Protein AF-A0A067D8V9-F1 (afdb_monomer_lite)

Secondary structure (DSSP, 8-state):
-HHHHHHHHHH-------TTS-HHHHTTHHHHHHHHHHHHSHHHHHHHHHHHHHT-TTTSTTHHHHHHHHHHSPPPPPHHHHGGG--S-------TT-SSS-TTSTTGGG-

InterPro domains:
  IPR029058 Alpha/Beta hydrolase fold [G3DSA:3.40.50.1820] (4-109)
  IPR029058 Alpha/Beta hydrolase fold [SSF53474] (26-104)

Structure (mmCIF, N/CA/C/O backbone):
data_AF-A0A067D8V9-F1
#
_entry.id   AF-A0A067D8V9-F1
#
loop_
_atom_site.group_PDB
_atom_site.id
_atom_site.type_symbol
_atom_site.label_atom_id
_atom_site.label_alt_id
_atom_site.label_comp_id
_atom_site.label_asym_id
_atom_site.label_entity_id
_atom_site.label_seq_id
_atom_site.pdbx_PDB_ins_code
_atom_site.Cartn_x
_atom_site.Cartn_y
_atom_site.Cartn_z
_atom_site.occupancy
_atom_site.B_iso_or_equiv
_atom_site.auth_seq_id
_atom_site.auth_comp_id
_atom_site.auth_asym_id
_atom_site.auth_atom_id
_atom_site.pdbx_PDB_model_num
ATOM 1 N N . LEU A 1 1 ? -18.132 2.235 -21.307 1.00 51.41 1 LEU A N 1
ATOM 2 C CA . LEU A 1 1 ? -17.357 0.984 -21.123 1.00 51.41 1 LEU A CA 1
ATOM 3 C C . LEU A 1 1 ? -16.619 0.953 -19.782 1.00 51.41 1 LEU A C 1
ATOM 5 O O . LEU A 1 1 ? -16.985 0.148 -18.945 1.00 51.41 1 LEU A O 1
ATOM 9 N N . ILE A 1 2 ? -15.627 1.826 -19.540 1.00 38.66 2 ILE A N 1
ATOM 10 C CA . ILE A 1 2 ? -14.902 1.883 -18.249 1.00 38.66 2 ILE A CA 1
ATOM 11 C C . ILE A 1 2 ? -15.778 2.415 -17.109 1.00 38.66 2 ILE A C 1
ATOM 13 O O . ILE A 1 2 ? -15.758 1.867 -16.016 1.00 38.66 2 ILE A O 1
ATOM 17 N N . LEU A 1 3 ? -16.591 3.439 -17.378 1.00 40.34 3 LEU A N 1
ATOM 18 C CA . LEU A 1 3 ? -17.501 4.001 -16.376 1.00 40.34 3 LEU A CA 1
ATOM 19 C C . LEU A 1 3 ? -18.647 3.034 -16.044 1.00 40.34 3 LEU A C 1
ATOM 21 O O . LEU A 1 3 ? -18.987 2.883 -14.880 1.00 40.34 3 LEU A O 1
ATOM 25 N N . ASP A 1 4 ? -19.164 2.312 -17.041 1.00 50.34 4 ASP A N 1
ATOM 26 C CA . ASP A 1 4 ? -20.206 1.292 -16.837 1.00 50.34 4 ASP A CA 1
ATOM 27 C C . ASP A 1 4 ? -19.669 0.078 -16.065 1.00 50.34 4 ASP A C 1
ATOM 29 O O . ASP A 1 4 ? -20.360 -0.492 -15.225 1.00 50.34 4 ASP A O 1
ATOM 33 N N . PHE A 1 5 ? -18.411 -0.298 -16.316 1.00 52.41 5 PHE A N 1
ATOM 34 C CA . PHE A 1 5 ? -17.717 -1.334 -15.556 1.00 52.41 5 PHE A CA 1
ATOM 35 C C . PHE A 1 5 ? -17.525 -0.923 -14.093 1.00 52.41 5 PHE A C 1
ATOM 37 O O . PHE A 1 5 ? -17.790 -1.717 -13.194 1.00 52.41 5 PHE A O 1
ATOM 44 N N . LEU A 1 6 ? -17.118 0.327 -13.851 1.00 51.41 6 LEU A N 1
ATOM 45 C CA . LEU A 1 6 ? -17.004 0.872 -12.500 1.00 51.41 6 LEU A CA 1
ATOM 46 C C . LEU A 1 6 ? -18.374 0.925 -11.800 1.00 51.41 6 LEU A C 1
ATOM 48 O O . LEU A 1 6 ? -18.451 0.541 -10.638 1.00 51.41 6 LEU A O 1
ATOM 52 N N . ASP A 1 7 ? -19.458 1.296 -12.493 1.00 54.53 7 ASP A N 1
ATOM 53 C CA . ASP A 1 7 ? -20.818 1.315 -11.920 1.00 54.53 7 ASP A CA 1
ATOM 54 C C . ASP A 1 7 ? -21.319 -0.097 -11.553 1.00 54.53 7 ASP A C 1
ATOM 56 O O . ASP A 1 7 ? -21.902 -0.305 -10.487 1.00 54.53 7 ASP A O 1
ATOM 60 N N . GLU A 1 8 ? -21.032 -1.101 -12.387 1.00 56.62 8 GLU A N 1
ATOM 61 C CA . GLU A 1 8 ? -21.367 -2.510 -12.130 1.00 56.62 8 GLU A CA 1
ATOM 62 C C . GLU A 1 8 ? -20.566 -3.088 -10.945 1.00 56.62 8 GLU A C 1
ATOM 64 O O . GLU A 1 8 ? -21.120 -3.839 -10.135 1.00 56.62 8 GLU A O 1
ATOM 69 N N . VAL A 1 9 ? -19.281 -2.732 -10.819 1.00 55.38 9 VAL A N 1
ATOM 70 C CA . VAL A 1 9 ? -18.418 -3.131 -9.691 1.00 55.38 9 VAL A CA 1
ATOM 71 C C . VAL A 1 9 ? -18.874 -2.468 -8.390 1.00 55.38 9 VAL A C 1
ATOM 73 O O . VAL A 1 9 ? -18.929 -3.128 -7.356 1.00 55.38 9 VAL A O 1
ATOM 76 N N . VAL A 1 10 ? -19.273 -1.195 -8.441 1.00 55.69 10 VAL A N 1
ATOM 77 C CA . VAL A 1 10 ? -19.783 -0.451 -7.279 1.00 55.69 10 VAL A CA 1
ATOM 78 C C . VAL A 1 10 ? -21.144 -0.987 -6.815 1.00 55.69 10 VAL A C 1
ATOM 80 O O . VAL A 1 10 ? -21.395 -1.054 -5.612 1.00 55.69 10 VAL A O 1
ATOM 83 N N . ARG A 1 11 ? -22.023 -1.413 -7.735 1.00 52.59 11 ARG A N 1
ATOM 84 C CA . ARG A 1 11 ? -23.385 -1.883 -7.408 1.00 52.59 11 ARG A CA 1
ATOM 85 C C . ARG A 1 11 ? -23.495 -3.332 -6.931 1.00 52.59 11 ARG A C 1
ATOM 87 O O . ARG A 1 11 ? -24.490 -3.656 -6.285 1.00 52.59 11 ARG A O 1
ATOM 94 N N . LYS A 1 12 ? -22.546 -4.216 -7.255 1.00 43.56 12 LYS A N 1
ATOM 95 C CA . LYS A 1 12 ? -22.600 -5.643 -6.878 1.00 43.56 12 LYS A CA 1
ATOM 96 C C . LYS A 1 12 ? -21.303 -6.081 -6.189 1.00 43.56 12 LYS A C 1
ATOM 98 O O . LYS A 1 12 ? -20.421 -6.611 -6.868 1.00 43.56 12 LYS A O 1
ATOM 103 N N . PRO A 1 13 ? -21.192 -5.916 -4.857 1.00 41.12 13 PRO A N 1
ATOM 104 C CA . PRO A 1 13 ? -20.073 -6.446 -4.090 1.00 41.12 13 PRO A CA 1
ATOM 105 C C . PRO A 1 13 ? -20.096 -7.970 -4.108 1.00 41.12 13 PRO A C 1
ATOM 107 O O . PRO A 1 13 ? -20.758 -8.607 -3.295 1.00 41.12 13 PRO A O 1
ATOM 110 N N . THR A 1 14 ? -19.386 -8.569 -5.057 1.00 42.81 14 THR A N 1
ATOM 111 C CA . THR A 1 14 ? -19.049 -9.988 -4.969 1.00 42.81 14 THR A CA 1
ATOM 112 C C . THR A 1 14 ? -17.845 -10.078 -4.045 1.00 42.81 14 THR A C 1
ATOM 114 O O . THR A 1 14 ? -16.800 -9.500 -4.332 1.00 42.81 14 THR A O 1
ATOM 117 N N . VAL A 1 15 ? -18.016 -10.739 -2.901 1.00 45.84 15 VAL A N 1
ATOM 118 C CA . VAL A 1 15 ? -16.912 -11.114 -2.012 1.00 45.84 15 VAL A CA 1
ATOM 119 C C . VAL A 1 15 ? -16.023 -12.076 -2.800 1.00 45.84 15 VAL A C 1
ATOM 121 O O . VAL A 1 15 ? -16.422 -13.202 -3.083 1.00 45.84 15 VAL A O 1
ATOM 124 N N . LEU A 1 16 ? -14.853 -11.604 -3.230 1.00 49.38 16 LEU A N 1
ATOM 125 C CA . LEU A 1 16 ? -13.941 -12.341 -4.106 1.00 49.38 16 LEU A CA 1
ATOM 126 C C . LEU A 1 16 ? -12.923 -13.138 -3.288 1.00 49.38 16 LEU A C 1
ATOM 128 O O . LEU A 1 16 ? -11.720 -12.897 -3.344 1.00 49.38 16 LEU A O 1
ATOM 132 N N . ILE A 1 17 ? -13.425 -14.128 -2.552 1.00 46.59 17 ILE A N 1
ATOM 133 C CA . ILE A 1 17 ? -12.621 -15.275 -2.126 1.00 46.59 17 ILE A CA 1
ATOM 134 C C . ILE A 1 17 ? -12.568 -16.208 -3.336 1.00 46.59 17 ILE A C 1
ATOM 136 O O . ILE A 1 17 ? -13.522 -16.930 -3.617 1.00 46.59 17 ILE A O 1
ATOM 140 N N . GLY A 1 18 ? -11.483 -16.143 -4.103 1.00 44.62 18 GLY A N 1
ATOM 141 C CA . GLY A 1 18 ? -11.270 -17.015 -5.259 1.00 44.62 18 GLY A CA 1
ATOM 142 C C . GLY A 1 18 ? -11.029 -16.252 -6.555 1.00 44.62 18 GLY A C 1
ATOM 143 O O . GLY A 1 18 ? -11.877 -16.220 -7.447 1.00 44.62 18 GLY A O 1
ATOM 144 N N . ILE A 1 19 ? -9.822 -15.703 -6.702 1.00 47.44 19 ILE A N 1
ATOM 145 C CA . ILE A 1 19 ? -9.303 -15.107 -7.949 1.00 47.44 19 ILE A CA 1
ATOM 146 C C . ILE A 1 19 ? -8.939 -16.222 -8.961 1.00 47.44 19 ILE A C 1
ATOM 148 O O . ILE A 1 19 ? -7.861 -16.249 -9.542 1.00 47.44 19 ILE A O 1
ATOM 152 N N . GLY A 1 20 ? -9.831 -17.196 -9.147 1.00 53.22 20 GLY A N 1
ATOM 153 C CA . GLY A 1 20 ? -9.710 -18.241 -10.167 1.00 53.22 20 GLY A CA 1
ATOM 154 C C . GLY A 1 20 ? -10.685 -18.046 -11.326 1.00 53.22 20 GLY A C 1
ATOM 155 O O . GLY A 1 20 ? -10.326 -18.280 -12.480 1.00 53.22 20 GLY A O 1
ATOM 156 N N . ASP A 1 21 ? -11.908 -17.569 -11.049 1.00 52.50 21 ASP A N 1
ATOM 157 C CA . ASP A 1 21 ? -13.015 -17.742 -11.998 1.00 52.50 21 ASP A CA 1
ATOM 158 C C . ASP A 1 21 ? -13.863 -16.521 -12.358 1.00 52.50 21 ASP A C 1
ATOM 160 O O . ASP A 1 21 ? -14.700 -16.626 -13.257 1.00 52.50 21 ASP A O 1
ATOM 164 N N . ASP A 1 22 ? -13.600 -15.339 -11.796 1.0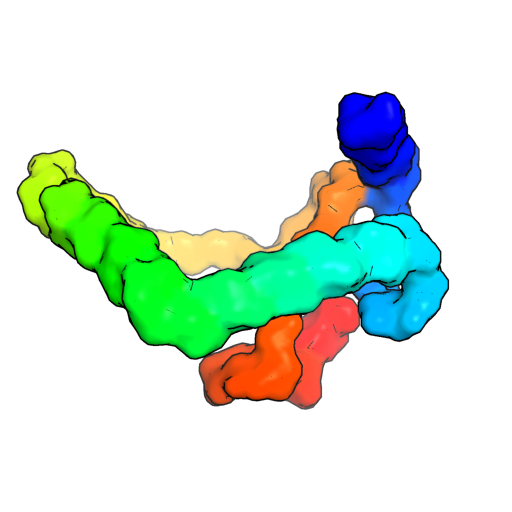0 68.44 22 ASP A N 1
ATOM 165 C CA . ASP A 1 22 ? -14.330 -14.135 -12.205 1.00 68.44 22 ASP A CA 1
ATOM 166 C C . ASP A 1 22 ? -13.859 -13.615 -13.580 1.00 68.44 22 ASP A C 1
ATOM 168 O O . ASP A 1 22 ? -12.738 -13.123 -13.756 1.00 68.44 22 ASP A O 1
ATOM 172 N N . TRP A 1 23 ? -14.738 -13.706 -14.583 1.00 69.44 23 TRP A N 1
ATOM 173 C CA . TRP A 1 23 ? -14.467 -13.264 -15.953 1.00 69.44 23 TRP A CA 1
ATOM 174 C C . TRP A 1 23 ? -14.213 -11.752 -16.065 1.00 69.44 23 TRP A C 1
ATOM 176 O O . TRP A 1 23 ? -13.500 -11.320 -16.974 1.00 69.44 23 TRP A O 1
ATOM 186 N N . ARG A 1 24 ? -14.748 -10.945 -15.137 1.00 71.00 24 ARG A N 1
ATOM 187 C CA . ARG A 1 24 ? -14.556 -9.486 -15.095 1.00 71.00 24 ARG A CA 1
ATOM 188 C C . ARG A 1 24 ? -13.096 -9.128 -14.826 1.00 71.00 24 ARG A C 1
ATOM 190 O O . ARG A 1 24 ? -12.576 -8.177 -15.402 1.00 71.00 24 ARG A O 1
ATOM 197 N N . ILE A 1 25 ? -12.424 -9.931 -14.002 1.00 64.31 25 ILE A N 1
ATOM 198 C CA . ILE A 1 25 ? -10.996 -9.799 -13.688 1.00 64.31 25 ILE A CA 1
ATOM 199 C C . ILE A 1 25 ? -10.148 -10.454 -14.780 1.00 64.31 25 ILE A C 1
ATOM 201 O O . ILE A 1 25 ? -9.135 -9.883 -15.183 1.00 64.31 25 ILE A O 1
ATOM 205 N N . LYS A 1 26 ? -10.595 -11.586 -15.351 1.00 65.56 26 LYS A N 1
ATOM 206 C CA . LYS A 1 26 ? -9.946 -12.196 -16.531 1.00 65.56 26 LYS A CA 1
ATOM 207 C C . LYS A 1 26 ? -9.853 -11.213 -17.711 1.00 65.56 26 LYS A C 1
ATOM 209 O O . LYS A 1 26 ? -8.897 -11.285 -18.474 1.00 65.56 26 LYS A O 1
ATOM 214 N N . LEU A 1 27 ? -10.781 -10.256 -17.829 1.00 75.31 27 LEU A N 1
ATOM 215 C CA . LEU A 1 27 ? -10.726 -9.189 -18.838 1.00 75.31 27 LEU A CA 1
ATOM 216 C C . LEU A 1 27 ? -9.619 -8.152 -18.574 1.00 75.31 27 LEU A C 1
ATOM 218 O O . LEU A 1 27 ? -9.072 -7.589 -19.519 1.00 75.31 27 LEU A O 1
ATOM 222 N N . LEU A 1 28 ? -9.277 -7.905 -17.307 1.00 74.81 28 LEU A N 1
ATOM 223 C CA . LEU A 1 28 ? -8.167 -7.031 -16.912 1.00 74.81 28 LEU A CA 1
ATOM 224 C C . LEU A 1 28 ? -6.822 -7.761 -16.939 1.00 74.81 28 LEU A C 1
ATOM 226 O O . LEU A 1 28 ? -5.785 -7.110 -16.980 1.00 74.81 28 LEU A O 1
ATOM 230 N N . PHE A 1 29 ? -6.817 -9.093 -16.963 1.00 77.62 29 PHE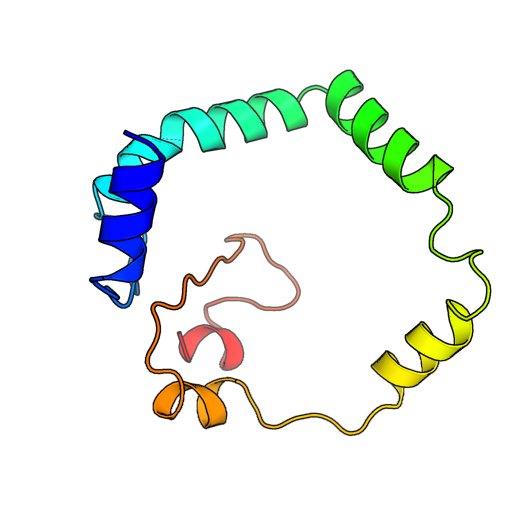 A N 1
ATOM 231 C CA . PHE A 1 29 ? -5.602 -9.906 -16.960 1.00 77.62 29 PHE A CA 1
ATOM 232 C C . PHE A 1 29 ? -4.603 -9.549 -18.079 1.00 77.62 29 PHE A C 1
ATOM 234 O O . PHE A 1 29 ? -3.421 -9.418 -17.774 1.00 77.62 29 PHE A O 1
ATOM 241 N N . PRO A 1 30 ? -5.018 -9.290 -19.338 1.00 80.06 30 PRO A N 1
ATOM 242 C CA . PRO A 1 30 ? -4.107 -8.815 -20.379 1.00 80.06 30 PRO A CA 1
ATOM 243 C C . PRO A 1 30 ? -3.493 -7.449 -20.055 1.00 80.06 30 PRO A C 1
ATOM 245 O O . PRO A 1 30 ? -2.335 -7.213 -20.378 1.00 80.06 30 PRO A O 1
ATOM 248 N N . LEU A 1 31 ? -4.248 -6.560 -19.400 1.00 82.88 31 LEU A N 1
ATOM 249 C CA . LEU A 1 31 ? -3.765 -5.246 -18.974 1.00 82.88 31 LEU A CA 1
ATOM 250 C C . LEU A 1 31 ? -2.800 -5.364 -17.789 1.00 82.88 31 LEU A C 1
ATOM 252 O O . LEU A 1 31 ? -1.752 -4.732 -17.804 1.00 82.88 31 LEU A O 1
ATOM 256 N N . LEU A 1 32 ? -3.119 -6.189 -16.789 1.00 78.38 32 LEU A N 1
ATOM 257 C CA . LEU A 1 32 ? -2.237 -6.458 -15.650 1.00 78.38 32 LEU A CA 1
ATOM 258 C C . LEU A 1 32 ? -0.937 -7.122 -16.107 1.00 78.38 32 LEU A C 1
ATOM 260 O O . LEU A 1 32 ? 0.141 -6.713 -15.692 1.00 78.38 32 LEU A O 1
ATOM 264 N N . TRP A 1 33 ? -1.031 -8.087 -17.022 1.00 80.31 33 TRP A N 1
ATOM 265 C CA . TRP A 1 33 ? 0.128 -8.724 -17.635 1.00 80.31 33 TRP A CA 1
ATOM 266 C C . TRP A 1 33 ? 0.940 -7.747 -18.486 1.00 80.31 33 TRP A C 1
ATOM 268 O O . TRP A 1 33 ? 2.165 -7.796 -18.483 1.00 80.31 33 TRP A O 1
ATOM 278 N N . PHE A 1 34 ? 0.279 -6.818 -19.179 1.00 83.88 34 PHE A N 1
ATOM 279 C CA . PHE A 1 34 ? 0.957 -5.746 -19.897 1.00 83.88 34 PHE A CA 1
ATOM 280 C C . PHE A 1 34 ? 1.683 -4.791 -18.942 1.00 83.88 34 PHE A C 1
ATOM 282 O O . PHE A 1 34 ? 2.830 -4.444 -19.201 1.00 83.88 34 PHE A O 1
ATOM 289 N N . ILE A 1 35 ? 1.071 -4.414 -17.817 1.00 81.81 35 ILE A N 1
ATOM 290 C CA . ILE A 1 35 ? 1.721 -3.606 -16.776 1.00 81.81 35 ILE A CA 1
ATOM 291 C C . ILE A 1 35 ? 2.930 -4.352 -16.198 1.00 81.81 35 ILE A C 1
ATOM 293 O O . ILE A 1 35 ? 4.011 -3.778 -16.140 1.00 81.81 35 ILE A O 1
ATOM 297 N N . ASP A 1 36 ? 2.793 -5.631 -15.842 1.00 76.38 36 ASP A N 1
ATOM 298 C CA . ASP A 1 36 ? 3.906 -6.471 -15.379 1.00 76.38 36 ASP A CA 1
ATOM 299 C C . ASP A 1 36 ? 5.022 -6.581 -16.434 1.00 76.38 36 ASP A C 1
ATOM 301 O O . ASP A 1 36 ? 6.203 -6.438 -16.126 1.00 76.38 36 ASP A O 1
ATOM 305 N N . PHE A 1 37 ? 4.663 -6.744 -17.709 1.00 86.69 37 PHE A N 1
ATOM 306 C CA . PHE A 1 37 ? 5.614 -6.740 -18.818 1.00 86.69 37 PHE A CA 1
ATOM 307 C C . PHE A 1 37 ? 6.366 -5.408 -18.940 1.00 86.69 37 PHE A C 1
ATOM 309 O O . PHE A 1 37 ? 7.580 -5.417 -19.164 1.00 86.69 37 PHE A O 1
ATOM 316 N N . LEU A 1 38 ? 5.669 -4.277 -18.781 1.00 82.19 38 LEU A N 1
ATOM 317 C CA . LEU A 1 38 ? 6.281 -2.949 -18.772 1.00 82.19 38 LEU A CA 1
ATOM 318 C C . LEU A 1 38 ? 7.215 -2.789 -17.568 1.00 82.19 38 LEU A C 1
ATOM 320 O O . LEU A 1 38 ? 8.348 -2.353 -17.745 1.00 82.19 38 LEU A O 1
ATOM 3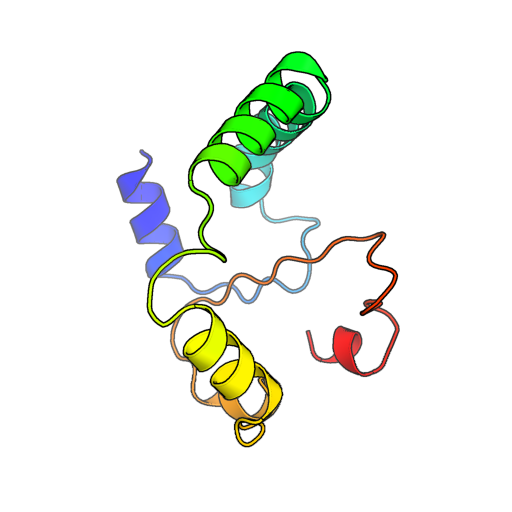24 N N . LEU A 1 39 ? 6.791 -3.202 -16.372 1.00 78.25 39 LEU A N 1
ATOM 325 C CA . LEU A 1 39 ? 7.606 -3.141 -15.156 1.00 78.25 39 LEU A CA 1
ATOM 326 C C . LEU A 1 39 ? 8.825 -4.078 -15.212 1.00 78.25 39 LEU A C 1
ATOM 328 O O . LEU A 1 39 ? 9.867 -3.765 -14.644 1.00 78.25 39 LEU A O 1
ATOM 332 N N . LYS A 1 40 ? 8.758 -5.191 -15.953 1.00 78.94 40 LYS A N 1
ATOM 333 C CA . LYS A 1 40 ? 9.913 -6.072 -16.211 1.00 78.94 40 LYS A CA 1
ATOM 334 C C . LYS A 1 40 ? 10.981 -5.431 -17.096 1.00 78.94 40 LYS A C 1
ATOM 336 O O . LYS A 1 40 ? 12.131 -5.878 -17.083 1.00 78.94 40 LYS A O 1
ATOM 341 N N . GLN A 1 41 ? 10.643 -4.389 -17.855 1.00 84.94 41 GLN A N 1
ATOM 342 C CA . GLN A 1 41 ? 11.643 -3.608 -18.574 1.00 84.94 41 GLN A CA 1
ATOM 343 C C . GLN A 1 41 ? 12.360 -2.695 -17.578 1.00 84.94 41 GLN A C 1
ATOM 345 O O . GLN A 1 41 ? 11.796 -1.698 -17.129 1.00 84.94 41 GLN A O 1
ATOM 350 N N . ARG A 1 42 ? 13.632 -3.001 -17.281 1.00 75.50 42 ARG A N 1
ATOM 351 C CA . ARG A 1 42 ? 14.470 -2.187 -16.376 1.00 75.50 42 ARG A CA 1
ATOM 352 C C . ARG A 1 42 ? 14.381 -0.678 -16.657 1.00 75.50 42 ARG A C 1
ATOM 354 O O . ARG A 1 42 ? 14.127 0.046 -15.711 1.00 75.50 42 ARG A O 1
ATOM 361 N N . PRO A 1 43 ? 14.432 -0.187 -17.915 1.00 82.56 43 PRO A N 1
ATOM 362 C CA . PRO A 1 43 ? 14.340 1.251 -18.181 1.00 82.56 43 PRO A CA 1
ATOM 363 C C . PRO A 1 43 ? 13.025 1.902 -17.730 1.00 82.56 43 PRO A C 1
ATOM 365 O O . PRO A 1 43 ? 13.015 3.076 -17.377 1.00 82.56 43 PRO A O 1
ATOM 368 N N . ILE A 1 44 ? 11.914 1.162 -17.765 1.00 76.25 44 ILE A N 1
ATOM 369 C CA . ILE A 1 44 ? 10.590 1.672 -17.389 1.00 76.25 44 ILE A CA 1
ATOM 370 C C . ILE A 1 44 ? 10.445 1.661 -15.870 1.00 76.25 44 ILE A C 1
ATOM 372 O O . ILE A 1 44 ? 10.012 2.659 -15.298 1.00 76.25 44 ILE A O 1
ATOM 376 N N . ALA A 1 45 ? 10.844 0.565 -15.220 1.00 76.56 45 ALA A N 1
ATOM 377 C CA . ALA A 1 45 ? 10.901 0.505 -13.765 1.00 76.56 45 ALA A CA 1
ATOM 378 C C . ALA A 1 45 ? 11.814 1.608 -13.216 1.00 76.56 45 ALA A C 1
ATOM 380 O O . ALA A 1 45 ? 11.372 2.402 -12.392 1.00 76.56 45 ALA A O 1
ATOM 381 N N . ASP A 1 46 ? 13.039 1.716 -13.733 1.00 82.31 46 ASP A N 1
ATOM 382 C CA . ASP A 1 46 ? 14.019 2.714 -13.308 1.00 82.31 46 ASP A CA 1
ATOM 383 C C . ASP A 1 46 ? 13.483 4.141 -13.499 1.00 82.31 46 ASP A C 1
ATOM 385 O O . ASP A 1 46 ? 13.632 4.962 -12.603 1.00 82.31 46 ASP A O 1
ATOM 389 N N . ALA A 1 47 ? 12.787 4.440 -14.604 1.00 83.25 47 ALA A N 1
ATOM 390 C CA . ALA A 1 47 ? 12.178 5.756 -14.821 1.00 83.25 47 ALA A CA 1
ATOM 391 C C . ALA A 1 47 ? 11.068 6.088 -13.805 1.00 83.25 47 ALA A C 1
ATOM 393 O O . ALA A 1 47 ? 10.994 7.221 -13.332 1.00 83.25 47 ALA A O 1
ATOM 394 N N . ILE A 1 48 ? 10.219 5.116 -13.449 1.00 80.50 48 ILE A N 1
ATOM 395 C CA . ILE A 1 48 ? 9.165 5.299 -12.436 1.00 80.50 48 ILE A CA 1
ATOM 396 C C . ILE A 1 48 ? 9.787 5.466 -11.045 1.00 80.50 48 ILE A C 1
ATOM 398 O O . ILE A 1 48 ? 9.392 6.354 -10.291 1.00 80.50 48 ILE A O 1
ATOM 402 N N . PHE A 1 49 ? 10.770 4.632 -10.700 1.00 80.62 49 PHE A N 1
ATOM 403 C CA . PHE A 1 49 ? 11.444 4.702 -9.406 1.00 80.62 49 PHE A CA 1
ATOM 404 C C . PHE A 1 49 ? 12.259 5.987 -9.253 1.00 80.62 49 PHE A C 1
ATOM 406 O O . PHE A 1 49 ? 12.227 6.589 -8.181 1.00 80.62 49 PHE A O 1
ATOM 413 N N . GLU A 1 50 ? 12.946 6.442 -10.302 1.00 81.31 50 GLU A N 1
ATOM 414 C CA . GLU A 1 50 ? 13.661 7.719 -10.285 1.00 81.31 50 GLU A CA 1
ATOM 415 C C . GLU A 1 50 ? 12.699 8.912 -10.182 1.00 81.31 50 GLU A C 1
ATOM 417 O O . GLU A 1 50 ? 12.998 9.835 -9.432 1.00 81.31 50 GLU A O 1
ATOM 422 N N . ASP A 1 51 ? 11.516 8.886 -10.811 1.00 79.62 51 ASP A N 1
ATOM 423 C CA . ASP A 1 51 ? 10.492 9.927 -10.601 1.00 79.62 51 ASP A CA 1
ATOM 424 C C . ASP A 1 51 ? 9.999 9.966 -9.142 1.00 79.62 51 ASP A C 1
ATOM 426 O O . ASP A 1 51 ? 9.928 11.033 -8.533 1.00 79.62 51 ASP A O 1
ATOM 430 N N . VAL A 1 52 ? 9.717 8.808 -8.534 1.00 79.75 52 VAL A N 1
ATOM 431 C CA . VAL A 1 52 ? 9.314 8.732 -7.115 1.00 79.75 52 VAL A CA 1
ATOM 432 C C . VAL A 1 52 ? 10.430 9.223 -6.191 1.00 79.75 52 VAL A C 1
ATOM 434 O O . VAL A 1 52 ? 10.168 9.925 -5.215 1.00 79.75 52 VAL A O 1
ATOM 437 N N . LYS A 1 53 ? 11.679 8.876 -6.501 1.00 77.88 53 LYS A N 1
ATOM 438 C CA . LYS A 1 53 ? 12.857 9.262 -5.722 1.00 77.88 53 LYS A CA 1
ATOM 439 C C . LYS A 1 53 ? 13.163 10.755 -5.837 1.00 77.88 53 LYS A C 1
ATOM 441 O O . LYS A 1 53 ? 13.484 11.369 -4.827 1.00 77.88 53 LYS A O 1
ATOM 446 N N . GLN A 1 54 ? 13.012 11.346 -7.024 1.00 77.94 54 GLN A N 1
ATOM 447 C CA . GLN A 1 54 ? 13.197 12.785 -7.254 1.00 77.94 54 GLN A CA 1
ATOM 448 C C . GLN A 1 54 ? 12.204 13.652 -6.484 1.00 77.94 54 GLN A C 1
ATOM 450 O O . GLN A 1 54 ? 12.516 14.792 -6.157 1.00 77.94 54 GLN A O 1
ATOM 455 N N . ARG A 1 55 ? 11.012 13.128 -6.188 1.00 79.12 55 ARG A N 1
ATOM 456 C CA . ARG A 1 55 ? 10.008 13.845 -5.393 1.00 79.12 55 ARG A CA 1
ATOM 457 C C . ARG A 1 55 ? 10.354 13.922 -3.909 1.00 79.12 55 ARG A C 1
ATOM 459 O O . ARG A 1 55 ? 9.640 14.605 -3.194 1.00 79.12 55 ARG A O 1
ATOM 466 N N . GLU A 1 56 ? 11.393 13.207 -3.465 1.00 81.44 56 GLU A N 1
ATOM 467 C CA . GLU A 1 56 ? 11.912 13.197 -2.094 1.00 81.44 56 GLU A CA 1
ATOM 468 C C . GLU A 1 56 ? 10.826 13.315 -1.001 1.00 81.44 56 GLU A C 1
ATOM 470 O O . GLU A 1 56 ? 10.957 14.135 -0.096 1.00 81.44 56 GLU A O 1
ATOM 475 N N . PRO A 1 57 ? 9.761 12.487 -1.017 1.00 77.94 57 PRO A N 1
ATOM 476 C CA . PRO A 1 57 ? 8.622 12.662 -0.107 1.00 77.94 57 PRO A CA 1
ATOM 477 C C . PRO A 1 57 ? 9.002 12.524 1.377 1.00 77.94 57 PRO A C 1
ATOM 479 O O . PRO A 1 57 ? 8.257 12.931 2.261 1.00 77.94 57 PRO A O 1
ATOM 482 N N . ALA A 1 58 ? 10.167 11.937 1.666 1.00 82.31 58 ALA A N 1
ATOM 483 C CA . ALA A 1 58 ? 10.728 11.839 3.010 1.00 82.31 58 ALA A CA 1
ATOM 484 C C . ALA A 1 58 ? 11.413 13.133 3.499 1.00 82.31 58 ALA A C 1
ATOM 486 O O . ALA A 1 58 ? 11.686 13.245 4.693 1.00 82.31 58 ALA A O 1
ATOM 487 N N . ASN A 1 59 ? 11.699 14.081 2.601 1.00 84.38 59 ASN A N 1
ATOM 488 C CA . ASN A 1 59 ? 12.348 15.360 2.900 1.00 84.38 59 ASN A CA 1
ATOM 489 C C . ASN A 1 59 ? 11.344 16.515 3.058 1.00 84.38 59 ASN A C 1
ATOM 491 O O . ASN A 1 59 ? 11.746 17.613 3.446 1.00 84.38 59 ASN A O 1
ATOM 495 N N . ASP A 1 60 ? 10.058 16.276 2.786 1.00 89.00 60 ASP A N 1
ATOM 496 C CA . ASP A 1 60 ? 9.001 17.262 2.994 1.00 89.00 60 ASP A CA 1
ATOM 497 C C . ASP A 1 60 ? 8.868 17.633 4.481 1.00 89.00 60 ASP A C 1
ATOM 499 O O . ASP A 1 60 ? 8.994 16.799 5.386 1.00 89.00 60 ASP A O 1
ATOM 503 N N . GLU A 1 61 ? 8.579 18.908 4.746 1.00 89.75 61 GLU A N 1
ATOM 504 C CA . GLU A 1 61 ? 8.307 19.390 6.100 1.00 89.75 61 GLU A CA 1
ATOM 505 C C . GLU A 1 61 ? 7.103 18.628 6.690 1.00 89.75 61 GLU A C 1
ATOM 507 O O . GLU A 1 61 ? 6.020 18.594 6.108 1.00 89.75 61 GLU A O 1
ATOM 512 N N . GLY A 1 62 ? 7.306 17.972 7.837 1.00 88.06 62 GLY A N 1
ATOM 513 C CA . GLY A 1 62 ? 6.305 17.108 8.476 1.00 88.06 62 GLY A CA 1
ATOM 514 C C . GLY A 1 62 ? 6.369 15.623 8.089 1.00 88.06 62 GLY A C 1
ATOM 515 O O . GLY A 1 62 ? 5.657 14.820 8.692 1.00 88.06 62 GLY A O 1
ATOM 516 N N . ALA A 1 63 ? 7.246 15.210 7.164 1.00 91.00 63 ALA A N 1
ATOM 517 C CA . ALA A 1 63 ? 7.415 13.795 6.810 1.00 91.00 63 ALA A CA 1
ATOM 518 C C . ALA A 1 63 ? 7.891 12.941 8.003 1.00 91.00 63 ALA A C 1
ATOM 520 O O . ALA A 1 63 ? 7.391 11.834 8.220 1.00 91.00 63 ALA A O 1
ATOM 521 N N . LEU A 1 64 ? 8.808 13.473 8.822 1.00 89.31 64 LEU A N 1
ATOM 522 C CA . LEU A 1 64 ? 9.262 12.811 10.049 1.00 89.31 64 LEU A CA 1
ATOM 523 C C . LEU A 1 64 ? 8.126 12.670 11.069 1.00 89.31 64 LEU A C 1
ATOM 525 O O . LEU A 1 64 ? 7.951 11.596 11.639 1.00 89.31 64 LEU A O 1
ATOM 529 N N . ASP A 1 65 ? 7.337 13.724 11.275 1.00 91.69 65 ASP A N 1
ATOM 530 C CA . ASP A 1 65 ? 6.214 13.700 12.214 1.00 91.69 65 ASP A CA 1
ATOM 531 C C . ASP A 1 65 ? 5.129 12.717 11.759 1.00 91.69 65 ASP A C 1
ATOM 533 O O . ASP A 1 65 ? 4.603 11.956 12.572 1.00 91.69 65 ASP A O 1
ATOM 537 N N . ALA A 1 66 ? 4.843 12.657 10.453 1.00 89.44 66 ALA A N 1
ATOM 538 C CA . ALA A 1 66 ? 3.943 11.667 9.870 1.00 89.44 66 ALA A CA 1
ATOM 539 C C . ALA A 1 66 ? 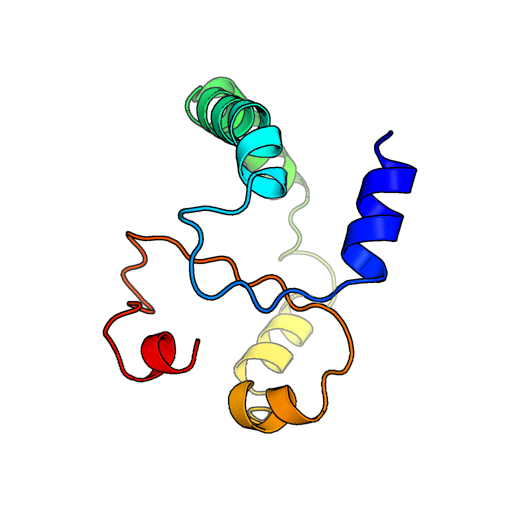4.467 10.239 10.080 1.00 89.44 66 ALA A C 1
ATOM 541 O O . ALA A 1 66 ? 3.718 9.363 10.514 1.00 89.44 66 ALA A O 1
ATOM 542 N N . PHE A 1 67 ? 5.762 10.004 9.843 1.00 89.00 67 PHE A N 1
ATOM 543 C CA . PHE A 1 67 ? 6.389 8.706 10.084 1.00 89.00 67 PHE A CA 1
ATOM 544 C C . PHE A 1 67 ? 6.297 8.293 11.557 1.00 89.00 67 PHE A C 1
ATOM 546 O O . PHE A 1 67 ? 5.840 7.192 11.870 1.00 89.00 67 PHE A O 1
ATOM 553 N N . VAL A 1 68 ? 6.675 9.188 12.475 1.00 88.75 68 VAL A N 1
ATOM 554 C CA . VAL A 1 68 ? 6.588 8.948 13.920 1.00 88.75 68 VAL A CA 1
ATOM 555 C C . VAL A 1 68 ? 5.141 8.681 14.320 1.00 88.75 68 VAL A C 1
ATOM 557 O O . VAL A 1 68 ? 4.886 7.726 15.051 1.00 88.75 68 VAL A O 1
ATOM 560 N N . SER A 1 69 ? 4.181 9.447 13.803 1.00 90.12 69 SER A N 1
ATOM 561 C CA . SER A 1 69 ? 2.761 9.243 14.089 1.00 90.12 69 SER A CA 1
ATOM 562 C C . SER A 1 69 ? 2.245 7.887 13.603 1.00 90.12 69 SER A C 1
ATOM 564 O O . SER A 1 69 ? 1.405 7.298 14.280 1.00 90.12 69 SER A O 1
ATOM 566 N N . ILE A 1 70 ? 2.720 7.382 12.462 1.00 87.00 70 ILE A N 1
ATOM 567 C CA . ILE A 1 70 ? 2.328 6.065 11.938 1.00 87.00 70 ILE A CA 1
ATOM 568 C C . ILE A 1 70 ? 2.912 4.942 12.803 1.00 87.00 70 ILE A C 1
ATOM 570 O O . ILE A 1 70 ? 2.210 3.986 13.124 1.00 87.00 70 ILE A O 1
ATOM 574 N N . VAL A 1 71 ? 4.182 5.054 13.202 1.00 86.38 71 VAL A N 1
ATOM 575 C CA . VAL A 1 71 ? 4.888 3.992 13.941 1.00 86.38 71 VAL A CA 1
ATOM 576 C C . VAL A 1 71 ? 4.520 3.966 15.427 1.00 86.38 71 VAL A C 1
ATOM 578 O O . VAL A 1 71 ? 4.494 2.900 16.038 1.00 86.38 71 VAL A O 1
ATOM 581 N N . THR A 1 72 ? 4.245 5.128 16.022 1.00 87.06 72 THR A N 1
ATOM 582 C CA . THR A 1 72 ? 3.936 5.263 17.459 1.00 87.06 72 THR A CA 1
ATOM 583 C C . THR A 1 72 ? 2.447 5.426 17.753 1.00 87.06 72 THR A C 1
ATOM 585 O O . THR A 1 72 ? 2.046 5.395 18.918 1.00 87.06 72 THR A O 1
ATOM 588 N N . GLY A 1 73 ? 1.623 5.591 16.716 1.00 85.31 73 GLY A N 1
ATOM 589 C CA . GLY A 1 73 ? 0.180 5.698 16.851 1.00 85.31 73 GLY A CA 1
ATOM 590 C C . GLY A 1 73 ? -0.432 4.449 17.496 1.00 85.31 73 GLY A C 1
ATOM 591 O O . GLY A 1 73 ? 0.089 3.340 17.340 1.00 85.31 73 GLY A O 1
ATOM 592 N N . PRO A 1 74 ? -1.549 4.596 18.230 1.00 82.38 74 PRO A N 1
ATOM 593 C CA . PRO A 1 74 ? -2.250 3.448 18.783 1.00 82.38 74 PRO A CA 1
ATOM 594 C C . PRO A 1 74 ? -2.699 2.529 17.645 1.00 82.38 74 PRO A C 1
ATOM 596 O O . PRO A 1 74 ? -3.254 2.989 16.645 1.00 82.38 74 PRO A O 1
ATOM 599 N N . SER A 1 75 ? -2.479 1.223 17.796 1.00 78.25 75 SER A N 1
ATOM 600 C CA . SER A 1 75 ? -2.959 0.257 16.811 1.00 78.25 75 SER A CA 1
ATOM 601 C C . SER A 1 75 ? -4.483 0.342 16.706 1.00 78.25 75 SER A C 1
ATOM 603 O O . SER A 1 75 ? -5.190 0.217 17.707 1.00 78.25 75 SER A O 1
ATOM 605 N N . GLY A 1 76 ? -4.983 0.567 15.491 1.00 81.12 76 GLY A N 1
ATOM 606 C CA . GLY A 1 76 ? -6.416 0.567 15.213 1.00 81.12 76 GLY A CA 1
ATOM 607 C C . GLY A 1 76 ? -7.058 -0.815 15.408 1.00 81.12 76 GLY A C 1
ATOM 608 O O . GLY A 1 76 ? -6.354 -1.816 15.582 1.00 81.12 76 GLY A O 1
ATOM 609 N N . PRO A 1 77 ? -8.402 -0.893 15.368 1.00 82.06 77 PRO A N 1
ATOM 610 C CA . PRO A 1 77 ? -9.111 -2.167 15.384 1.00 82.06 77 PRO A CA 1
ATOM 611 C C . PRO A 1 77 ? -8.662 -3.043 14.214 1.00 82.06 77 PRO A C 1
ATOM 613 O O . PRO A 1 77 ? -8.385 -2.559 13.115 1.00 82.06 77 PRO A O 1
ATOM 616 N N . ASN A 1 78 ? -8.590 -4.350 14.455 1.00 77.00 78 ASN A N 1
ATOM 617 C CA . ASN A 1 78 ? -8.166 -5.294 13.428 1.00 77.00 78 ASN A CA 1
ATOM 618 C C . ASN A 1 78 ? -9.145 -5.236 12.232 1.00 77.00 78 ASN A C 1
ATOM 620 O O . ASN A 1 78 ? -10.355 -5.188 12.471 1.00 77.00 78 ASN A O 1
ATOM 624 N N . PRO A 1 79 ? -8.673 -5.299 10.970 1.00 74.81 79 PRO A N 1
ATOM 625 C CA . PRO A 1 79 ? -9.541 -5.303 9.791 1.00 74.81 79 PRO A CA 1
ATOM 626 C C . PRO A 1 79 ? -10.710 -6.294 9.875 1.00 74.81 79 PRO A C 1
ATOM 628 O O . PRO A 1 79 ? -11.823 -5.955 9.487 1.00 74.81 79 PRO A O 1
ATOM 631 N N . VAL A 1 80 ? -10.513 -7.472 10.479 1.00 77.44 80 VAL A N 1
ATOM 632 C CA . VAL A 1 80 ? -11.562 -8.488 10.690 1.00 77.44 80 VAL A CA 1
ATOM 633 C C . VAL A 1 80 ? -12.706 -7.974 11.569 1.00 77.44 80 VAL A C 1
ATOM 635 O O . VAL A 1 80 ? -13.863 -8.314 11.341 1.00 77.44 80 VAL A O 1
ATOM 638 N N . GLN A 1 81 ? -12.409 -7.129 12.557 1.00 81.56 81 GLN A N 1
ATOM 639 C CA . GLN A 1 81 ? -13.428 -6.492 13.397 1.00 81.56 81 GLN A CA 1
ATOM 640 C C . GLN A 1 81 ? -14.204 -5.416 12.632 1.00 81.56 81 GLN A C 1
ATOM 642 O O . GLN A 1 81 ? -15.351 -5.131 12.969 1.00 81.56 81 GLN A O 1
ATOM 647 N N . LEU A 1 82 ? -13.586 -4.827 11.605 1.00 82.81 82 LEU A N 1
ATOM 648 C CA . LEU A 1 82 ? -14.199 -3.812 10.756 1.00 82.81 82 LEU A CA 1
ATOM 649 C C . LEU A 1 82 ? -15.022 -4.424 9.620 1.00 82.81 82 LEU A C 1
ATOM 651 O O . LEU A 1 82 ? -16.023 -3.828 9.230 1.00 82.81 82 LEU A O 1
ATOM 655 N N . MET A 1 83 ? -14.662 -5.615 9.131 1.00 81.94 83 MET A N 1
ATOM 656 C CA . MET A 1 83 ? -15.335 -6.286 8.011 1.00 81.94 83 MET A CA 1
ATOM 657 C C . MET A 1 83 ? -16.871 -6.324 8.114 1.00 81.94 83 MET A C 1
ATOM 659 O O . MET A 1 83 ? -17.517 -5.990 7.122 1.00 81.94 83 MET A O 1
ATOM 663 N N . PRO A 1 84 ? -17.496 -6.634 9.271 1.00 84.88 84 PRO A N 1
ATOM 664 C CA . PRO A 1 84 ? -18.958 -6.641 9.389 1.00 84.88 84 PRO A CA 1
ATOM 665 C C . PRO A 1 84 ? -19.618 -5.272 9.175 1.00 84.88 84 PRO A C 1
ATOM 667 O O . PRO A 1 84 ? -20.809 -5.206 8.881 1.00 84.88 84 PRO A O 1
ATOM 670 N N . SER A 1 85 ? -18.869 -4.180 9.357 1.00 86.00 85 SER A N 1
ATOM 671 C CA . SER A 1 85 ? -19.357 -2.804 9.200 1.00 86.00 85 SER A CA 1
ATOM 672 C C . SER A 1 85 ? -19.165 -2.237 7.791 1.00 86.00 85 SER A C 1
ATOM 674 O O . SER A 1 85 ? -19.716 -1.182 7.477 1.00 86.00 85 SER A O 1
ATOM 676 N N . ILE A 1 86 ? -18.414 -2.929 6.927 1.00 84.38 86 ILE A N 1
ATOM 677 C CA . ILE A 1 86 ? -18.177 -2.496 5.551 1.00 84.38 86 ILE A CA 1
ATOM 678 C C . ILE A 1 86 ? -19.326 -3.000 4.674 1.00 84.38 86 ILE A C 1
ATOM 680 O O . ILE A 1 86 ? -19.465 -4.192 4.423 1.00 84.38 86 ILE A O 1
ATOM 684 N N . SER A 1 87 ? -20.157 -2.076 4.194 1.00 84.19 87 SER A N 1
ATOM 685 C CA . SER A 1 87 ? -21.304 -2.370 3.321 1.00 84.19 87 SER A CA 1
ATOM 686 C C . SER A 1 87 ? -20.998 -2.238 1.824 1.00 84.19 87 SER A C 1
ATOM 688 O O . SER A 1 87 ? -21.858 -2.527 0.992 1.00 84.19 87 SER A O 1
ATOM 690 N N . ILE A 1 88 ? -19.786 -1.796 1.476 1.00 80.12 88 ILE A N 1
ATOM 691 C CA . ILE A 1 88 ? -19.320 -1.589 0.098 1.00 80.12 88 ILE A CA 1
ATOM 692 C C . ILE A 1 88 ? -18.440 -2.758 -0.382 1.00 80.12 88 ILE A C 1
ATOM 694 O O . ILE A 1 88 ? -17.850 -3.449 0.449 1.00 80.12 88 ILE A O 1
ATOM 698 N N . PRO A 1 89 ? -18.312 -2.984 -1.706 1.00 76.19 89 PRO A N 1
ATOM 699 C CA . PRO A 1 89 ? -17.381 -3.976 -2.246 1.00 76.19 89 PRO A CA 1
ATOM 700 C C . PRO A 1 89 ? -15.947 -3.752 -1.766 1.00 76.19 89 PRO A C 1
ATOM 702 O O . PRO A 1 89 ? -15.401 -2.664 -1.941 1.00 76.19 89 PRO A O 1
ATOM 705 N N . VAL A 1 90 ? -15.324 -4.797 -1.214 1.00 78.81 90 VAL A N 1
ATOM 706 C CA . VAL A 1 90 ? -13.908 -4.789 -0.825 1.00 78.81 90 VAL A CA 1
ATOM 707 C C . VAL A 1 90 ? -13.129 -5.678 -1.788 1.00 78.81 90 VAL A C 1
ATOM 709 O O . VAL A 1 90 ? -13.373 -6.881 -1.863 1.00 78.81 90 VAL A O 1
ATOM 712 N N . LEU A 1 91 ? -12.192 -5.080 -2.528 1.00 77.00 91 LEU A N 1
ATOM 713 C CA . LEU A 1 91 ? -11.196 -5.810 -3.308 1.00 77.00 91 LEU A CA 1
ATOM 714 C C . LEU A 1 91 ? -9.986 -6.086 -2.417 1.00 77.00 91 LEU A C 1
ATOM 716 O O . LEU A 1 91 ? -9.369 -5.149 -1.912 1.00 77.00 91 LEU A O 1
ATOM 720 N N . VAL A 1 92 ? -9.632 -7.359 -2.269 1.00 76.00 92 VAL A N 1
ATOM 721 C CA . VAL A 1 92 ? -8.429 -7.769 -1.547 1.00 76.00 92 VAL A CA 1
ATOM 722 C C . VAL A 1 92 ? -7.392 -8.264 -2.547 1.00 76.00 92 VAL A C 1
ATOM 724 O O . VAL A 1 92 ? -7.673 -9.146 -3.354 1.00 76.00 92 VAL A O 1
ATOM 727 N N . LEU A 1 93 ? -6.202 -7.664 -2.508 1.00 74.12 93 LEU A N 1
ATOM 728 C CA . LEU A 1 93 ? -5.067 -8.010 -3.361 1.00 74.12 93 LEU A CA 1
ATOM 729 C C . LEU A 1 93 ? -3.949 -8.576 -2.491 1.00 74.12 93 LEU A C 1
ATOM 731 O O . LEU A 1 93 ? -3.674 -8.033 -1.422 1.00 74.12 93 LEU A O 1
ATOM 735 N N . TRP A 1 94 ? -3.310 -9.645 -2.958 1.00 79.56 94 TRP A N 1
ATOM 736 C CA . TRP A 1 94 ? -2.229 -10.302 -2.232 1.00 79.56 94 TRP A CA 1
ATOM 737 C C . TRP A 1 94 ? -1.178 -10.859 -3.184 1.00 79.56 94 TRP A C 1
ATOM 739 O O . TRP A 1 94 ? -1.524 -11.349 -4.260 1.00 79.56 94 TRP A O 1
ATOM 749 N N . GLY A 1 95 ? 0.091 -10.787 -2.782 1.00 74.75 95 GLY A N 1
ATOM 750 C CA . GLY A 1 95 ? 1.194 -11.423 -3.498 1.00 74.75 95 GLY A CA 1
ATOM 751 C C . GLY A 1 95 ? 1.335 -12.881 -3.073 1.00 74.75 95 GLY A C 1
ATOM 752 O O . GLY A 1 95 ? 1.427 -13.175 -1.885 1.00 74.75 95 GLY A O 1
ATOM 753 N N . ASP A 1 96 ? 1.372 -13.798 -4.030 1.00 75.12 96 ASP A N 1
ATOM 754 C CA . ASP A 1 96 ? 1.621 -15.225 -3.798 1.00 75.12 96 ASP A CA 1
ATOM 755 C C . ASP A 1 96 ? 3.021 -15.509 -3.225 1.00 75.12 96 ASP A C 1
ATOM 757 O O . ASP A 1 96 ? 3.203 -16.494 -2.510 1.00 75.12 96 ASP A O 1
ATOM 761 N N . GLU A 1 97 ? 3.978 -14.613 -3.466 1.00 75.38 97 GLU A N 1
ATOM 762 C CA . GLU A 1 97 ? 5.342 -14.670 -2.928 1.00 75.38 97 GLU A CA 1
ATOM 763 C C . GLU A 1 97 ? 5.600 -13.707 -1.748 1.00 75.38 97 GLU A C 1
ATOM 765 O O . GLU A 1 97 ? 6.757 -13.439 -1.427 1.00 75.38 97 GLU A O 1
ATOM 770 N N . ASP A 1 98 ? 4.566 -13.169 -1.084 1.00 74.94 98 ASP A N 1
ATOM 771 C CA . ASP A 1 98 ? 4.751 -12.276 0.075 1.00 74.94 98 ASP A CA 1
ATOM 772 C C . ASP A 1 98 ? 5.449 -13.008 1.250 1.00 74.94 98 ASP A C 1
ATOM 774 O O . ASP A 1 98 ? 4.862 -13.915 1.855 1.00 74.94 98 ASP A O 1
ATOM 778 N N . PRO A 1 99 ? 6.687 -12.619 1.627 1.00 74.06 99 PRO A N 1
ATOM 779 C CA . PRO A 1 99 ? 7.432 -13.290 2.689 1.00 74.06 99 PRO A CA 1
ATOM 780 C C . PRO A 1 99 ? 7.047 -12.807 4.096 1.00 74.06 99 PRO A C 1
ATOM 782 O O . PRO A 1 99 ? 7.421 -13.440 5.087 1.00 74.06 99 PRO A O 1
ATOM 785 N N . PHE A 1 100 ? 6.341 -11.679 4.208 1.00 71.88 100 PHE A N 1
ATOM 786 C CA . PHE A 1 100 ? 6.020 -11.015 5.470 1.00 71.88 100 PHE A CA 1
ATOM 787 C C . PHE A 1 100 ? 4.649 -11.428 5.987 1.00 71.88 100 PHE A C 1
ATOM 789 O O . PHE A 1 100 ? 4.489 -11.690 7.183 1.00 71.88 100 PHE A O 1
ATOM 796 N N . THR A 1 101 ? 3.673 -11.537 5.088 1.00 67.50 101 THR A N 1
ATOM 797 C CA . THR A 1 101 ? 2.320 -11.972 5.423 1.00 67.50 101 THR A CA 1
ATOM 798 C C . THR A 1 101 ? 1.868 -13.098 4.483 1.00 67.50 101 THR A C 1
ATOM 800 O O . THR A 1 101 ? 1.272 -12.867 3.444 1.00 67.50 101 THR A O 1
ATOM 803 N N . PRO A 1 102 ? 2.153 -14.367 4.816 1.00 68.75 102 PRO A N 1
ATOM 804 C CA . PRO A 1 102 ? 1.711 -15.500 4.001 1.00 68.75 102 PRO A CA 1
ATOM 805 C C . PRO A 1 102 ? 0.200 -15.762 4.120 1.00 68.75 102 PRO A C 1
ATOM 807 O O . PRO A 1 102 ? -0.360 -15.673 5.218 1.00 68.75 102 PRO A O 1
ATOM 810 N N . LEU A 1 103 ? -0.453 -16.175 3.024 1.00 67.00 103 LEU A N 1
ATOM 811 C CA . LEU A 1 103 ? -1.889 -16.517 3.012 1.00 67.00 103 LEU A CA 1
ATOM 812 C C . LEU A 1 103 ? -2.244 -17.700 3.931 1.00 67.00 103 LEU A C 1
ATOM 814 O O . LEU A 1 103 ? -3.329 -17.762 4.503 1.00 67.00 103 LEU A O 1
ATOM 818 N N . ASP A 1 104 ? -1.327 -18.649 4.101 1.00 67.94 104 ASP A N 1
ATOM 819 C CA . ASP A 1 104 ? -1.518 -19.866 4.897 1.00 67.94 104 ASP A CA 1
ATOM 820 C C . ASP A 1 104 ? -1.345 -19.647 6.415 1.00 67.94 104 ASP A C 1
ATOM 822 O O . ASP A 1 104 ? -1.722 -20.502 7.236 1.00 67.94 104 ASP A O 1
ATOM 826 N N . ARG A 1 105 ? -0.809 -18.488 6.810 1.00 59.53 105 ARG A N 1
ATOM 827 C CA . ARG A 1 105 ? -0.662 -18.057 8.205 1.00 59.53 105 ARG A CA 1
ATOM 828 C C . ARG A 1 105 ? -1.985 -17.495 8.737 1.00 59.53 105 ARG A C 1
ATOM 830 O O . ARG A 1 105 ? -2.851 -17.118 7.954 1.00 59.53 105 ARG A O 1
ATOM 837 N N . PRO A 1 106 ? -2.161 -17.403 10.072 1.00 54.91 106 PRO A N 1
ATOM 838 C CA . PRO A 1 106 ? -3.424 -16.979 10.676 1.00 54.91 106 PRO A CA 1
ATOM 839 C C . PRO A 1 106 ? -3.982 -15.695 10.065 1.00 54.91 106 PRO A C 1
ATOM 841 O O . PRO A 1 106 ? -5.158 -15.659 9.756 1.00 54.91 106 PRO A O 1
ATOM 844 N N . VAL A 1 107 ? -3.125 -14.699 9.813 1.00 59.69 107 VAL A N 1
ATOM 845 C CA . VAL A 1 107 ? -3.498 -13.397 9.238 1.00 59.69 107 VAL A CA 1
ATOM 846 C C . VAL A 1 107 ? -4.092 -13.516 7.827 1.00 59.69 107 VAL A C 1
ATOM 848 O O . VAL A 1 107 ? -5.042 -12.807 7.519 1.00 59.69 107 VAL A O 1
ATOM 851 N N . GLY A 1 108 ? -3.579 -14.429 6.998 1.00 55.56 108 GLY A N 1
ATOM 852 C CA . GLY A 1 108 ? -4.041 -14.637 5.625 1.00 55.56 108 GLY A CA 1
ATOM 853 C C . GLY A 1 108 ? -5.298 -15.502 5.497 1.00 55.56 108 GLY A C 1
ATOM 854 O O . GLY A 1 108 ? -6.054 -15.335 4.548 1.00 55.56 108 GLY A O 1
ATOM 855 N N . ARG A 1 109 ? -5.580 -16.370 6.480 1.00 55.12 109 ARG A N 1
ATOM 856 C CA . ARG A 1 109 ? -6.793 -17.218 6.503 1.00 55.12 109 ARG A CA 1
ATOM 857 C C . ARG A 1 109 ? -8.080 -16.480 6.870 1.00 55.12 109 ARG A C 1
ATOM 859 O O . ARG A 1 109 ? -9.141 -17.098 6.879 1.00 55.12 109 ARG A O 1
ATOM 866 N N . TYR A 1 110 ? -7.986 -15.213 7.267 1.00 52.38 110 TYR A N 1
ATOM 867 C CA . TYR A 1 110 ? -9.157 -14.392 7.583 1.00 52.38 110 TYR A CA 1
ATOM 868 C C . TYR A 1 110 ? -9.796 -13.757 6.341 1.00 52.38 110 TYR A C 1
ATOM 870 O O . TYR A 1 110 ? -10.813 -13.077 6.483 1.00 52.38 110 TYR A O 1
ATOM 878 N N . LEU A 1 111 ? -9.185 -13.960 5.168 1.00 50.53 111 LEU A N 1
ATOM 879 C CA . LEU A 1 111 ? -9.735 -13.620 3.862 1.00 50.53 111 LEU A CA 1
ATOM 880 C C . LEU A 1 111 ? -10.609 -14.751 3.331 1.00 50.53 111 LEU A C 1
ATOM 882 O O . LEU A 1 111 ? -10.159 -15.919 3.343 1.00 50.53 111 LEU A O 1
#

Foldseek 3Di:
DVVVLVVVQFVDQDPPPDPPDDVSVVVCVVVVVVVVVQCVPPVSVVVVVVVVVVVVCCPD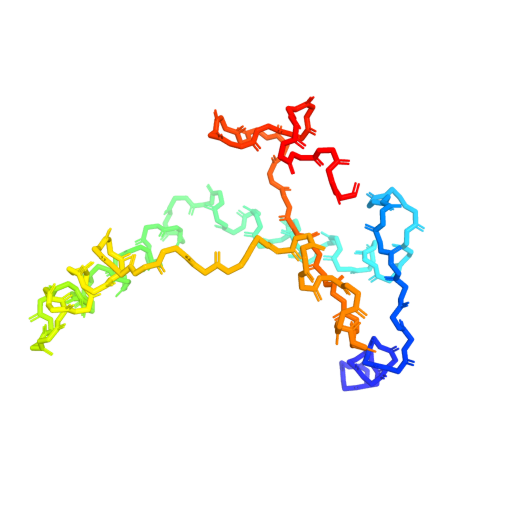DCNVVVVCCVVVPDDDDDVLVCVVVDPTHDDDDDDCPDPPDHLPDPSNVSD

Radius of gyration: 18.51 Å; chains: 1; bounding box: 38×39×40 Å

Organism: Citrus sinensis (NCBI:txid2711)

Sequence (111 aa):
LILDFLDEVVRKPTVLIGIGDDWRIKLLFPLLWFIDFLLKQRPIADAIFEDVKQREPANDEGALDAFVSIVTGPSGPNPVQLMPSISIPVLVLWGDEDPFTPLDRPVGRYL

pLDDT: mean 72.38, std 14.08, range [38.66, 91.6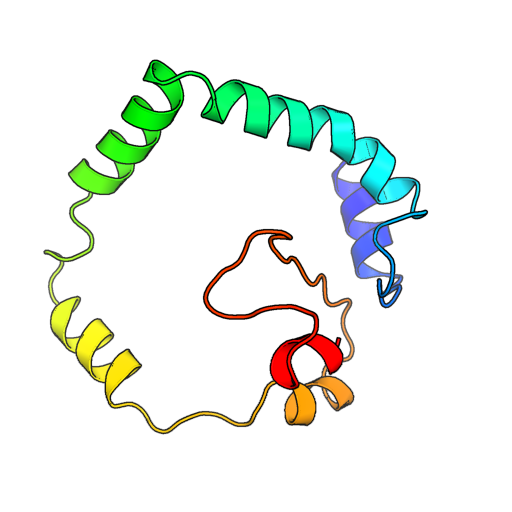9]